Protein AF-A0A7J9Y7Z9-F1 (afdb_monomer_lite)

Sequence (134 aa):
MKSSNMVLGGLAAGAARGQTAASPYGAPQQGYGQPGYPPAAPPRVSGAMTVDDVVVRTIGLLALTTATAAVAWLMLPAEAVGVAFFGSMIAGLVLVLAISFMRITNPFVIGAYAVVQGVFLGIGSKFFEALFPG

Radius of gyration: 27.23 Å; chains: 1; bounding box: 63×28×71 Å

Structure (mmCIF, N/CA/C/O backbone):
data_AF-A0A7J9Y7Z9-F1
#
_entry.id   AF-A0A7J9Y7Z9-F1
#
loop_
_atom_site.group_PDB
_atom_site.id
_atom_site.type_symbol
_atom_site.label_atom_id
_atom_site.label_alt_id
_atom_site.label_comp_id
_atom_site.label_asym_id
_atom_site.label_entity_id
_atom_site.label_seq_id
_atom_site.pdbx_PDB_ins_code
_atom_site.Cartn_x
_atom_site.Cartn_y
_atom_site.Cartn_z
_atom_site.occupancy
_atom_site.B_iso_or_equiv
_atom_site.auth_seq_id
_atom_site.auth_comp_id
_atom_site.auth_asym_id
_atom_site.auth_atom_id
_atom_site.pdbx_PDB_model_num
AT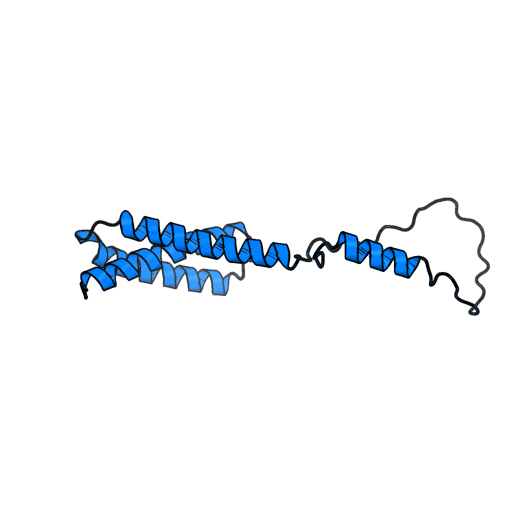OM 1 N N . MET A 1 1 ? -5.046 4.172 -35.569 1.00 45.72 1 MET A N 1
ATOM 2 C CA . MET A 1 1 ? -4.489 3.593 -34.327 1.00 45.72 1 MET A CA 1
ATOM 3 C C . MET A 1 1 ? -2.972 3.632 -34.450 1.00 45.72 1 MET A C 1
ATOM 5 O O . MET A 1 1 ? -2.436 2.979 -35.335 1.00 45.72 1 MET A O 1
ATOM 9 N N . LYS A 1 2 ? -2.288 4.492 -33.682 1.00 49.28 2 LYS A N 1
ATOM 10 C CA . LYS A 1 2 ? -0.816 4.528 -33.646 1.00 49.28 2 LYS A CA 1
ATOM 11 C C . LYS A 1 2 ? -0.361 3.328 -32.825 1.00 49.28 2 LYS A C 1
ATOM 13 O O . LYS A 1 2 ? -0.786 3.192 -31.687 1.00 49.28 2 LYS A O 1
ATOM 18 N N . SER A 1 3 ? 0.429 2.441 -33.417 1.00 60.81 3 SER A N 1
ATOM 19 C CA . SER A 1 3 ? 0.903 1.261 -32.702 1.00 60.81 3 SER A CA 1
ATOM 20 C C . SER A 1 3 ? 2.116 1.637 -31.847 1.00 60.81 3 SER A C 1
ATOM 22 O O . SER A 1 3 ? 3.110 2.121 -32.396 1.00 60.81 3 SER A O 1
ATOM 24 N N . SER A 1 4 ? 2.080 1.338 -30.550 1.00 63.72 4 SER A N 1
ATOM 25 C CA . SER A 1 4 ? 3.227 1.423 -29.628 1.00 63.72 4 SER A CA 1
ATOM 26 C C . SER A 1 4 ? 4.154 0.202 -29.735 1.00 63.72 4 SER A C 1
ATOM 28 O O . SER A 1 4 ? 4.898 -0.138 -28.815 1.00 63.72 4 SER A O 1
ATOM 30 N N . ASN A 1 5 ? 4.082 -0.496 -30.866 1.00 54.69 5 ASN A N 1
ATOM 31 C CA . ASN A 1 5 ? 4.772 -1.745 -31.094 1.00 54.69 5 ASN A CA 1
ATOM 32 C C . ASN A 1 5 ? 6.200 -1.463 -31.582 1.00 54.69 5 ASN A C 1
ATOM 34 O O . ASN A 1 5 ? 6.389 -0.881 -32.656 1.00 54.69 5 ASN A O 1
ATOM 38 N N . MET A 1 6 ? 7.214 -1.925 -30.839 1.00 61.31 6 MET A N 1
ATOM 39 C CA . MET A 1 6 ? 8.622 -1.863 -31.270 1.00 61.31 6 MET A CA 1
ATOM 40 C C . MET A 1 6 ? 8.837 -2.516 -32.643 1.00 61.31 6 MET A C 1
ATOM 42 O O . MET A 1 6 ? 9.782 -2.161 -33.337 1.00 61.31 6 MET A O 1
ATOM 46 N N . VAL A 1 7 ? 7.948 -3.416 -33.073 1.00 51.28 7 VAL A N 1
ATOM 47 C CA . VAL A 1 7 ? 7.970 -4.043 -34.402 1.00 51.28 7 VAL A CA 1
ATOM 48 C C . VAL A 1 7 ? 7.612 -3.062 -35.517 1.00 51.28 7 VAL A C 1
ATOM 50 O O . VAL A 1 7 ? 8.256 -3.090 -36.554 1.00 51.28 7 VAL A O 1
ATOM 53 N N . LEU A 1 8 ? 6.666 -2.142 -35.324 1.00 59.84 8 LEU A N 1
ATOM 54 C CA . LEU A 1 8 ? 6.355 -1.128 -36.342 1.00 59.84 8 LEU A CA 1
ATOM 55 C C . LEU A 1 8 ? 7.405 -0.012 -36.367 1.00 59.84 8 LEU A C 1
ATOM 57 O O . LEU A 1 8 ? 7.712 0.511 -37.434 1.00 59.84 8 LEU A O 1
ATOM 61 N N . GLY A 1 9 ? 8.050 0.256 -35.229 1.00 56.47 9 GLY A N 1
ATOM 62 C CA . GLY A 1 9 ? 9.277 1.053 -35.182 1.00 56.47 9 GLY A CA 1
ATOM 63 C C . GLY A 1 9 ? 10.460 0.356 -35.862 1.00 56.47 9 GLY A C 1
ATOM 64 O O . GLY A 1 9 ? 11.207 0.995 -36.590 1.00 56.47 9 GLY A O 1
ATOM 65 N N . GLY A 1 10 ? 10.600 -0.960 -35.690 1.00 60.16 10 GLY A N 1
ATOM 66 C CA . GLY A 1 10 ? 11.642 -1.781 -36.310 1.00 60.16 10 GLY A CA 1
ATOM 67 C C . GLY A 1 10 ? 11.437 -2.007 -37.809 1.00 60.16 10 GLY A C 1
ATOM 68 O O . GLY A 1 10 ? 12.410 -2.055 -38.552 1.00 60.16 10 GLY A O 1
ATOM 69 N N . LEU A 1 11 ? 10.189 -2.080 -38.272 1.00 59.28 11 LEU A N 1
ATOM 70 C CA . LEU A 1 11 ? 9.812 -2.160 -39.686 1.00 59.28 11 LEU A CA 1
ATOM 71 C C . LEU A 1 11 ? 9.894 -0.793 -40.371 1.00 59.28 11 LEU A C 1
ATOM 73 O O . LEU A 1 11 ? 10.316 -0.735 -41.517 1.00 59.28 11 LEU A O 1
ATOM 77 N N . ALA A 1 12 ? 9.578 0.308 -39.684 1.00 56.44 12 ALA A N 1
ATOM 78 C CA . ALA A 1 12 ? 9.855 1.658 -40.179 1.00 56.44 12 ALA A CA 1
ATOM 79 C C . ALA A 1 12 ? 11.367 1.955 -40.198 1.00 56.44 12 ALA A C 1
ATOM 81 O O . ALA A 1 12 ? 11.870 2.522 -41.164 1.00 56.44 12 ALA A O 1
ATOM 82 N N . ALA A 1 13 ? 12.118 1.502 -39.187 1.00 56.91 13 ALA A N 1
ATOM 83 C CA . ALA A 1 13 ? 13.579 1.563 -39.166 1.00 56.91 13 ALA A CA 1
ATOM 84 C C . ALA A 1 13 ? 14.213 0.640 -40.221 1.00 56.91 13 ALA A C 1
ATOM 86 O O . ALA A 1 13 ? 15.239 0.988 -40.793 1.00 56.91 13 ALA A O 1
ATOM 87 N N . GLY A 1 14 ? 13.600 -0.510 -40.516 1.00 52.66 14 GLY A N 1
ATOM 88 C CA . GLY A 1 14 ? 13.993 -1.430 -41.586 1.00 52.66 14 GLY A CA 1
ATOM 89 C C . GLY A 1 14 ? 13.643 -0.914 -42.984 1.00 52.66 14 GLY A C 1
ATOM 90 O O . GLY A 1 14 ? 14.452 -1.046 -43.895 1.00 52.66 14 GLY A O 1
ATOM 91 N N . ALA A 1 15 ? 12.498 -0.246 -43.142 1.00 54.09 15 ALA A N 1
ATOM 92 C CA . ALA A 1 15 ? 12.109 0.445 -44.369 1.00 54.09 15 ALA A CA 1
ATOM 93 C C . ALA A 1 15 ? 12.991 1.681 -44.630 1.00 54.09 15 ALA A C 1
ATOM 95 O O . ALA A 1 15 ? 13.376 1.916 -45.772 1.00 54.09 15 ALA A O 1
ATOM 96 N N . ALA A 1 16 ? 13.417 2.402 -43.584 1.00 47.22 16 ALA A N 1
ATOM 97 C CA . ALA A 1 16 ? 14.430 3.459 -43.682 1.00 47.22 16 ALA A CA 1
ATOM 98 C C . ALA A 1 16 ? 15.838 2.908 -43.995 1.00 47.22 16 ALA A C 1
ATOM 100 O O . ALA A 1 16 ? 16.603 3.541 -44.718 1.00 47.22 16 ALA A O 1
ATOM 101 N N . ARG A 1 17 ? 16.175 1.697 -43.522 1.00 51.44 17 ARG A N 1
ATOM 102 C CA . ARG A 1 17 ? 17.424 0.984 -43.867 1.00 51.44 17 ARG A CA 1
ATOM 103 C C . ARG A 1 17 ? 17.428 0.407 -45.288 1.00 51.44 17 ARG A C 1
ATOM 105 O O . ARG A 1 17 ? 18.488 0.032 -45.776 1.00 51.44 17 ARG A O 1
ATOM 112 N N . GLY A 1 18 ? 16.265 0.345 -45.941 1.00 47.22 18 GLY A N 1
ATOM 113 C CA . GLY A 1 18 ? 16.106 -0.072 -47.335 1.00 47.22 18 GLY A CA 1
ATOM 114 C C . GLY A 1 18 ? 16.383 1.027 -48.367 1.00 47.22 18 GLY A C 1
ATOM 115 O O . GLY A 1 18 ? 16.394 0.727 -49.555 1.00 47.22 18 GLY A O 1
ATOM 116 N N . GLN A 1 19 ? 16.611 2.281 -47.949 1.00 44.06 19 GLN A N 1
ATOM 117 C CA . GLN A 1 19 ? 16.792 3.415 -48.874 1.00 44.06 19 GLN 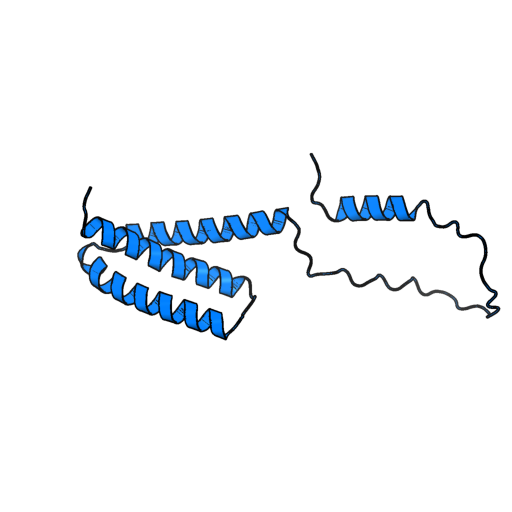A CA 1
ATOM 118 C C . GLN A 1 19 ? 18.096 4.212 -48.701 1.00 44.06 19 GLN A C 1
ATOM 120 O O . GLN A 1 19 ? 18.371 5.084 -49.518 1.00 44.06 19 GLN A O 1
ATOM 125 N N . THR A 1 20 ? 18.954 3.894 -47.728 1.00 40.88 20 THR A N 1
ATOM 126 C CA . THR A 1 20 ? 20.277 4.541 -47.565 1.00 40.88 20 THR A CA 1
ATOM 127 C C . THR A 1 20 ? 21.436 3.542 -47.487 1.00 40.88 20 THR A C 1
ATOM 129 O O . THR A 1 20 ? 22.405 3.737 -46.762 1.00 40.88 20 THR A O 1
ATOM 132 N N . ALA A 1 21 ? 21.381 2.490 -48.309 1.00 43.84 21 ALA A N 1
ATOM 133 C CA . ALA A 1 21 ? 22.573 1.790 -48.793 1.00 43.84 21 ALA A CA 1
ATOM 134 C C . ALA A 1 21 ? 22.952 2.327 -50.187 1.00 43.84 21 ALA A C 1
ATOM 136 O O . ALA A 1 21 ? 22.989 1.600 -51.173 1.00 43.84 21 ALA A O 1
ATOM 137 N N . ALA A 1 22 ? 23.185 3.636 -50.262 1.00 47.22 22 ALA A N 1
ATOM 138 C CA . ALA A 1 22 ? 23.812 4.298 -51.397 1.00 47.22 22 ALA A CA 1
ATOM 139 C C . ALA A 1 22 ? 24.742 5.382 -50.837 1.00 47.22 22 ALA A C 1
ATOM 141 O O . ALA A 1 22 ? 24.332 6.523 -50.653 1.00 47.22 22 ALA A O 1
ATOM 142 N N . SER A 1 23 ? 25.983 5.008 -50.512 1.00 37.41 23 SER A N 1
ATOM 143 C CA . SER A 1 23 ? 27.049 5.972 -50.211 1.00 37.41 23 SER A CA 1
ATOM 144 C C . SER A 1 23 ? 28.038 6.013 -51.379 1.00 37.41 23 SER A C 1
ATOM 146 O O . SER A 1 23 ? 28.728 5.018 -51.611 1.00 37.41 23 SER A O 1
ATOM 148 N N . PRO A 1 24 ? 28.128 7.139 -52.113 1.00 42.03 24 PRO A N 1
ATOM 149 C CA . PRO A 1 24 ? 29.212 7.419 -53.038 1.00 42.03 24 PRO A CA 1
ATOM 150 C C . PRO A 1 24 ? 30.397 8.041 -52.272 1.00 42.03 24 PRO A C 1
ATOM 152 O O . PRO A 1 24 ? 30.219 8.982 -51.508 1.00 42.03 24 PRO A O 1
ATOM 155 N N . TYR A 1 25 ? 31.608 7.545 -52.549 1.00 31.50 25 TYR A N 1
ATOM 156 C CA . TYR A 1 25 ? 32.922 8.116 -52.191 1.00 31.50 25 TYR A CA 1
ATOM 157 C C . TYR A 1 25 ? 33.451 7.955 -50.741 1.00 31.50 25 TYR A C 1
ATOM 159 O O . TYR A 1 25 ? 32.968 8.595 -49.813 1.00 31.50 25 TYR A O 1
ATOM 167 N N . GLY A 1 26 ? 34.552 7.190 -50.576 1.00 32.69 26 GLY A N 1
ATOM 168 C CA . GLY A 1 26 ? 35.459 7.303 -49.414 1.00 32.69 26 GLY A CA 1
ATOM 169 C C . GLY A 1 26 ? 36.322 6.079 -49.027 1.00 32.69 26 GLY A C 1
ATOM 170 O O . GLY A 1 26 ? 35.933 5.337 -48.138 1.00 32.69 26 GLY A O 1
ATOM 171 N N . ALA A 1 27 ? 37.536 5.994 -49.598 1.00 35.06 27 ALA A N 1
ATOM 172 C CA . ALA A 1 27 ? 38.757 5.260 -49.173 1.00 35.06 27 ALA A CA 1
ATOM 173 C C . ALA A 1 27 ? 38.927 3.736 -49.474 1.00 35.06 27 ALA A C 1
ATOM 175 O O . ALA A 1 27 ? 38.023 2.944 -49.218 1.00 35.06 27 ALA A O 1
ATOM 176 N N . PRO A 1 28 ? 40.107 3.299 -49.990 1.00 43.19 28 PRO A N 1
ATOM 177 C CA . PRO A 1 28 ? 40.350 1.920 -50.412 1.00 43.19 28 PRO A CA 1
ATOM 178 C C . PRO A 1 28 ? 40.917 1.069 -49.265 1.00 43.19 28 PRO A C 1
ATOM 180 O O . PRO A 1 28 ? 41.932 1.417 -48.667 1.00 43.19 28 PRO A O 1
ATOM 183 N N . GLN A 1 29 ? 40.330 -0.100 -49.012 1.00 40.56 29 GLN A N 1
ATOM 184 C CA . GLN A 1 29 ? 41.037 -1.189 -48.336 1.00 40.56 29 GLN A CA 1
ATOM 185 C C . GLN A 1 29 ? 40.987 -2.450 -49.196 1.00 40.56 29 GLN A C 1
ATOM 187 O O . GLN A 1 29 ? 39.970 -3.128 -49.308 1.00 40.56 29 GLN A O 1
ATOM 192 N N . GLN A 1 30 ? 42.127 -2.729 -49.828 1.00 42.34 30 GLN A N 1
ATOM 193 C CA . GLN A 1 30 ? 42.473 -4.031 -50.385 1.00 42.34 30 GLN A CA 1
ATOM 194 C C . GLN A 1 30 ? 42.749 -4.998 -49.224 1.00 42.34 30 GLN A C 1
ATOM 196 O O . GLN A 1 30 ? 43.575 -4.700 -48.364 1.00 42.34 30 GLN A O 1
ATOM 201 N N . GLY A 1 31 ? 42.090 -6.158 -49.204 1.00 36.00 31 GLY A N 1
ATOM 202 C CA . GLY A 1 31 ? 42.328 -7.182 -48.185 1.00 36.00 31 GLY A CA 1
ATOM 203 C C . GLY A 1 31 ? 41.462 -8.427 -48.373 1.00 36.00 31 GLY A C 1
ATOM 204 O O . GLY A 1 31 ? 40.346 -8.493 -47.882 1.00 36.00 31 GLY A O 1
ATOM 205 N N . TYR A 1 32 ? 42.004 -9.375 -49.134 1.00 34.00 32 TYR A N 1
ATOM 206 C CA . TYR A 1 32 ? 41.558 -10.731 -49.470 1.00 34.00 32 TYR A CA 1
ATOM 207 C C . TYR A 1 32 ? 40.569 -11.458 -48.522 1.00 34.00 32 TYR A C 1
ATOM 209 O O . TYR A 1 32 ? 40.816 -11.617 -47.333 1.00 34.00 32 TYR A O 1
ATOM 217 N N . GLY A 1 33 ? 39.502 -11.984 -49.147 1.00 47.97 33 GLY A N 1
ATOM 218 C CA . GLY A 1 33 ? 38.647 -13.135 -48.802 1.00 47.97 33 GLY A CA 1
ATOM 219 C C . GLY A 1 33 ? 38.610 -13.679 -47.368 1.00 47.97 33 GLY A C 1
ATOM 220 O O . GLY A 1 33 ? 39.500 -14.412 -46.952 1.00 47.97 33 GLY A O 1
ATOM 221 N N . GLN A 1 34 ? 37.476 -13.483 -46.691 1.00 45.19 34 GLN A N 1
ATOM 222 C CA . GLN A 1 34 ? 37.046 -14.294 -45.545 1.00 45.19 34 GLN A CA 1
ATOM 223 C C . GLN A 1 34 ? 35.612 -14.803 -45.798 1.00 45.19 34 GLN A C 1
ATOM 225 O O . GLN A 1 34 ? 34.704 -13.981 -45.956 1.00 45.19 34 GLN A O 1
ATOM 230 N N . PRO A 1 35 ? 35.377 -16.128 -45.891 1.00 46.56 35 PRO A N 1
ATOM 231 C CA . PRO A 1 35 ? 34.043 -16.689 -46.066 1.00 46.56 35 PRO A CA 1
ATOM 232 C C . PRO A 1 35 ? 33.266 -16.693 -44.742 1.00 46.56 35 PRO A C 1
ATOM 234 O O . PRO A 1 35 ? 33.682 -17.315 -43.772 1.00 46.56 35 PRO A O 1
ATOM 237 N N . GLY A 1 36 ? 32.086 -16.071 -44.749 1.00 53.72 36 GLY A N 1
ATOM 238 C CA . GLY A 1 36 ? 30.946 -16.485 -43.928 1.00 53.72 36 GLY A CA 1
ATOM 239 C C . GLY A 1 36 ? 31.042 -16.249 -42.419 1.00 53.72 36 GLY A C 1
ATOM 240 O O . GLY A 1 36 ? 31.169 -17.194 -41.649 1.00 53.72 36 GLY A O 1
ATOM 241 N N . TYR A 1 37 ? 30.786 -15.017 -41.978 1.00 48.56 37 TYR A N 1
ATOM 242 C CA . TYR A 1 37 ? 30.115 -14.814 -40.692 1.00 48.56 37 TYR A CA 1
ATOM 243 C C . TYR A 1 37 ? 29.002 -13.776 -40.877 1.00 48.56 37 TYR A C 1
ATOM 245 O O . TYR A 1 37 ? 29.292 -12.661 -41.321 1.00 48.56 37 TYR A O 1
ATOM 253 N N . PRO A 1 38 ? 27.722 -14.107 -40.615 1.00 57.97 38 PRO A N 1
ATOM 254 C CA . PRO A 1 38 ? 26.674 -13.098 -40.628 1.00 57.97 38 PRO A CA 1
ATOM 255 C C . PRO A 1 38 ? 26.999 -12.023 -39.576 1.00 57.97 38 PRO A C 1
ATOM 257 O O . PRO A 1 38 ? 27.533 -12.359 -38.515 1.00 57.97 38 PRO A O 1
ATOM 260 N N . PRO A 1 39 ? 26.694 -10.737 -39.834 1.00 61.34 39 PRO A N 1
ATOM 261 C CA . PRO A 1 39 ? 26.920 -9.673 -38.864 1.00 61.34 39 PRO A CA 1
ATOM 262 C C . PRO A 1 39 ? 26.275 -10.051 -37.530 1.00 61.34 39 PRO A C 1
ATOM 264 O O . PRO A 1 39 ? 25.088 -10.383 -37.493 1.00 61.34 39 PRO A O 1
ATOM 267 N N . ALA A 1 40 ? 27.048 -10.028 -36.441 1.00 64.31 40 ALA A N 1
ATOM 268 C CA . ALA A 1 40 ? 26.508 -10.249 -35.107 1.0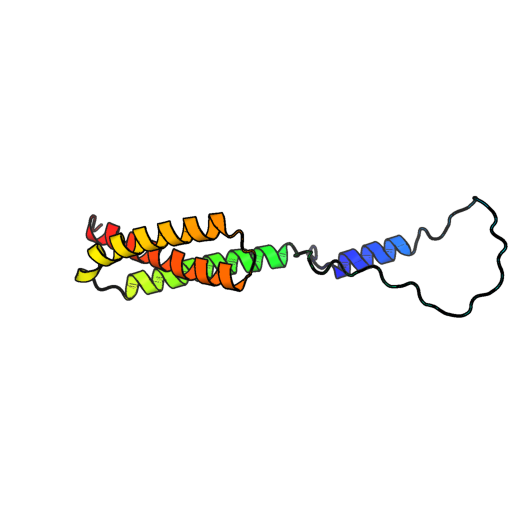0 64.31 40 ALA A CA 1
ATOM 269 C C . ALA A 1 40 ? 25.369 -9.244 -34.877 1.00 64.31 40 ALA A C 1
ATOM 271 O O . ALA A 1 40 ? 25.577 -8.031 -34.960 1.00 64.31 40 ALA A O 1
ATOM 272 N N . ALA A 1 41 ? 24.151 -9.749 -34.659 1.00 62.31 41 ALA A N 1
ATOM 273 C CA . ALA A 1 41 ? 22.993 -8.902 -34.418 1.00 62.31 41 ALA A CA 1
ATOM 274 C C . ALA A 1 41 ? 23.294 -7.979 -33.224 1.00 62.31 41 ALA A C 1
ATOM 276 O O . ALA A 1 41 ? 23.774 -8.473 -32.197 1.00 62.31 41 ALA A O 1
ATOM 277 N N . PRO A 1 42 ? 23.038 -6.661 -33.329 1.00 58.91 42 PRO A N 1
ATOM 278 C CA . PRO A 1 42 ? 23.252 -5.758 -32.210 1.00 58.91 42 PRO A CA 1
ATOM 279 C C . PRO A 1 42 ? 22.447 -6.261 -31.004 1.00 58.91 42 PRO A C 1
ATOM 281 O O . PRO A 1 42 ? 21.339 -6.780 -31.200 1.00 58.91 42 PRO A O 1
ATOM 284 N N . PRO A 1 43 ? 22.976 -6.136 -29.773 1.00 59.59 43 PRO A N 1
ATOM 285 C CA . PRO A 1 43 ? 22.276 -6.575 -28.577 1.00 59.59 43 PRO A CA 1
ATOM 286 C C . PRO A 1 43 ? 20.859 -6.011 -28.594 1.00 59.59 43 PRO A C 1
ATOM 288 O O . PRO A 1 43 ? 20.665 -4.794 -28.652 1.00 59.59 43 PRO A O 1
ATOM 291 N N . ARG A 1 44 ? 19.853 -6.894 -28.589 1.00 58.88 44 ARG A N 1
ATOM 292 C CA . ARG A 1 44 ? 18.474 -6.473 -28.344 1.00 58.88 44 ARG A CA 1
ATOM 293 C C . ARG A 1 44 ? 18.505 -5.759 -27.002 1.00 58.88 44 ARG A C 1
ATOM 295 O O . ARG A 1 44 ? 18.877 -6.377 -26.009 1.00 58.88 44 ARG A O 1
ATOM 302 N N . VAL A 1 45 ? 18.178 -4.468 -26.989 1.00 56.81 45 VAL A N 1
ATOM 303 C CA . VAL A 1 45 ? 18.068 -3.677 -25.762 1.00 56.81 45 VAL A CA 1
ATOM 304 C C . VAL A 1 45 ? 16.924 -4.291 -24.952 1.00 56.81 45 VAL A C 1
ATOM 306 O O . VAL A 1 45 ? 15.770 -3.911 -25.107 1.00 56.81 45 VAL A O 1
ATOM 309 N N . SER A 1 46 ? 17.222 -5.305 -24.137 1.00 59.00 46 SER A N 1
ATOM 310 C CA . SER A 1 46 ? 16.240 -6.106 -23.394 1.00 59.00 46 SER A CA 1
ATOM 311 C C . SER A 1 46 ? 15.659 -5.377 -22.178 1.00 59.00 46 SER A C 1
ATOM 313 O O . SER A 1 46 ? 15.020 -5.998 -21.336 1.00 59.00 46 SER A O 1
ATOM 315 N N . GLY A 1 47 ? 15.873 -4.062 -22.079 1.00 62.09 47 GLY A N 1
ATOM 316 C CA . GLY A 1 47 ? 15.448 -3.236 -20.950 1.00 62.09 47 GLY A CA 1
ATOM 317 C C . GLY A 1 47 ? 14.513 -2.081 -21.308 1.00 62.09 47 GLY A C 1
ATOM 318 O O . GLY A 1 47 ? 14.138 -1.329 -20.414 1.00 62.09 47 GLY A O 1
ATOM 319 N N . ALA A 1 48 ? 14.143 -1.900 -22.579 1.00 67.31 48 ALA A N 1
ATOM 320 C CA . ALA A 1 48 ? 13.244 -0.815 -22.967 1.00 67.31 48 ALA A CA 1
ATOM 321 C C . ALA A 1 48 ? 11.780 -1.240 -22.786 1.00 67.31 48 ALA A C 1
ATOM 323 O O . ALA A 1 48 ? 11.269 -2.084 -23.520 1.00 67.31 48 ALA A O 1
ATOM 324 N N . MET A 1 49 ? 11.113 -0.644 -21.801 1.00 78.69 49 MET A N 1
ATOM 325 C CA . MET A 1 49 ? 9.687 -0.835 -21.549 1.00 78.69 49 MET A CA 1
ATOM 326 C C . MET A 1 49 ? 8.873 0.016 -22.533 1.00 78.69 49 MET A C 1
ATOM 328 O O . MET A 1 49 ? 9.166 1.200 -22.712 1.00 78.69 49 MET A O 1
ATOM 332 N N . THR A 1 50 ? 7.869 -0.566 -23.193 1.00 88.19 50 THR A N 1
ATOM 333 C CA . THR A 1 50 ? 6.977 0.205 -24.074 1.00 88.19 50 THR A CA 1
ATOM 334 C C . THR A 1 50 ? 6.006 1.047 -23.245 1.00 88.19 50 THR A C 1
ATOM 336 O O . THR A 1 50 ? 5.725 0.731 -22.092 1.00 88.19 50 THR A O 1
ATOM 339 N N . VAL A 1 51 ? 5.463 2.119 -23.833 1.00 89.31 51 VAL A N 1
ATOM 340 C CA . VAL A 1 51 ? 4.467 2.981 -23.166 1.00 89.31 51 VAL A CA 1
ATOM 341 C C . VAL A 1 51 ? 3.255 2.168 -22.711 1.00 89.31 51 VAL A C 1
ATOM 343 O O . VAL A 1 51 ? 2.793 2.335 -21.586 1.00 89.31 51 VAL A O 1
ATOM 346 N N . ASP A 1 52 ? 2.793 1.244 -23.553 1.00 89.25 52 ASP A N 1
ATOM 347 C CA . ASP A 1 52 ? 1.668 0.368 -23.229 1.00 89.25 52 ASP A CA 1
ATOM 348 C C . ASP A 1 52 ? 1.985 -0.521 -22.013 1.00 89.25 52 ASP A C 1
ATOM 350 O O . ASP A 1 52 ? 1.150 -0.659 -21.122 1.00 89.25 52 ASP A O 1
ATOM 354 N N . ASP A 1 53 ? 3.206 -1.061 -21.917 1.00 87.44 53 ASP A N 1
ATOM 355 C CA . ASP A 1 53 ? 3.628 -1.856 -20.756 1.00 87.44 53 ASP A CA 1
ATOM 356 C C . ASP A 1 53 ? 3.686 -0.982 -19.489 1.00 87.44 53 ASP A C 1
ATOM 358 O O . ASP A 1 53 ? 3.240 -1.389 -18.414 1.00 87.44 53 ASP A O 1
ATOM 362 N N . VAL A 1 54 ? 4.194 0.254 -19.589 1.00 89.44 54 VAL A N 1
ATOM 363 C CA . VAL A 1 54 ? 4.278 1.172 -18.436 1.00 89.44 54 VAL A CA 1
ATOM 364 C C . VAL A 1 54 ? 2.886 1.489 -17.891 1.00 89.44 54 VAL A C 1
ATOM 366 O O . VAL A 1 54 ? 2.678 1.480 -16.673 1.00 89.44 54 VAL A O 1
ATOM 369 N N . VAL A 1 55 ? 1.924 1.729 -18.783 1.00 93.44 55 VAL A N 1
ATOM 370 C CA . VAL A 1 55 ? 0.525 1.977 -18.419 1.00 93.44 55 VAL A CA 1
ATOM 371 C C . VAL A 1 55 ? -0.063 0.761 -17.709 1.00 93.44 55 VAL A C 1
ATOM 373 O O . VAL A 1 55 ? -0.598 0.905 -16.609 1.00 93.44 55 VAL A O 1
ATOM 376 N N . VAL A 1 56 ? 0.093 -0.438 -18.277 1.00 93.62 56 VAL A N 1
ATOM 377 C CA . VAL A 1 56 ? -0.424 -1.679 -17.676 1.00 93.62 56 VAL A CA 1
ATOM 378 C C . VAL A 1 56 ? 0.180 -1.917 -16.295 1.00 93.62 56 VAL A C 1
ATOM 380 O O . VAL A 1 56 ? -0.551 -2.216 -15.350 1.00 93.62 56 VAL A O 1
ATOM 383 N N . ARG A 1 57 ? 1.495 -1.736 -16.136 1.00 90.50 57 ARG A N 1
ATOM 384 C CA . ARG A 1 57 ? 2.166 -1.943 -14.846 1.00 90.50 57 ARG A CA 1
ATOM 385 C C . ARG A 1 57 ? 1.728 -0.923 -13.797 1.00 90.50 57 ARG A C 1
ATOM 387 O O . ARG A 1 57 ? 1.515 -1.293 -12.646 1.00 90.50 57 ARG A O 1
ATOM 394 N N . THR A 1 58 ? 1.556 0.337 -14.187 1.00 92.94 58 THR A N 1
ATOM 395 C CA . THR A 1 58 ? 1.121 1.400 -13.269 1.00 92.94 58 THR A CA 1
ATOM 396 C C . THR A 1 58 ? -0.326 1.185 -12.826 1.00 92.94 58 THR A C 1
ATOM 398 O O . THR A 1 58 ? -0.607 1.206 -11.628 1.00 92.94 58 THR A O 1
ATOM 401 N N . ILE A 1 59 ? -1.234 0.904 -13.768 1.00 96.25 59 ILE A N 1
ATOM 402 C CA . ILE A 1 59 ? -2.638 0.590 -13.463 1.00 96.25 59 ILE A CA 1
ATOM 403 C C . ILE A 1 59 ? -2.722 -0.676 -12.609 1.00 96.25 59 ILE A C 1
ATOM 405 O O . ILE A 1 59 ? -3.461 -0.694 -11.632 1.00 96.25 59 ILE A O 1
ATOM 409 N N . GLY A 1 60 ? -1.941 -1.710 -12.928 1.00 95.88 60 GLY A N 1
ATOM 410 C CA . GLY A 1 60 ? -1.912 -2.957 -12.166 1.00 95.88 60 GLY A CA 1
ATOM 411 C C . GLY A 1 60 ? -1.476 -2.757 -10.714 1.00 95.88 60 GLY A C 1
ATOM 412 O O . GLY A 1 60 ? -2.114 -3.287 -9.808 1.00 95.88 60 GLY A O 1
ATOM 413 N N . LEU A 1 61 ? -0.439 -1.950 -10.470 1.00 94.69 61 LEU A N 1
ATOM 414 C CA . LEU A 1 61 ? 0.013 -1.628 -9.111 1.00 94.69 61 LEU A CA 1
ATOM 415 C C . LEU A 1 61 ? -1.006 -0.785 -8.338 1.00 94.69 61 LEU A C 1
ATOM 417 O O . LEU A 1 61 ? -1.238 -1.044 -7.155 1.00 94.69 61 LEU A O 1
ATOM 421 N N . LEU A 1 62 ? -1.640 0.191 -8.991 1.00 94.56 62 LEU A N 1
ATOM 422 C CA . LEU A 1 62 ? -2.708 0.980 -8.375 1.00 94.56 62 LEU A CA 1
ATOM 423 C C . LEU A 1 62 ? -3.915 0.105 -8.032 1.00 94.56 62 LEU A C 1
ATOM 425 O O . LEU A 1 62 ? -4.368 0.121 -6.893 1.00 94.56 62 LEU A O 1
ATOM 429 N N . ALA A 1 63 ? -4.378 -0.714 -8.977 1.00 96.31 63 ALA A N 1
ATOM 430 C CA . ALA A 1 63 ? -5.484 -1.640 -8.770 1.00 96.31 63 ALA A CA 1
ATOM 431 C C . ALA A 1 63 ? 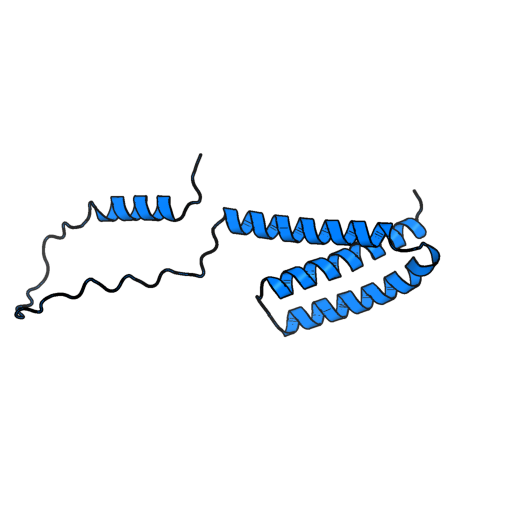-5.188 -2.625 -7.633 1.00 96.31 63 ALA A C 1
ATOM 433 O O . ALA A 1 63 ? -6.050 -2.854 -6.790 1.00 96.31 63 ALA A O 1
ATOM 434 N N . LEU A 1 64 ? -3.962 -3.156 -7.567 1.00 96.38 64 LEU A N 1
ATOM 435 C CA . LEU A 1 64 ? -3.529 -4.031 -6.480 1.00 96.38 64 LEU A CA 1
ATOM 436 C C . LEU A 1 64 ? -3.579 -3.313 -5.127 1.00 96.38 64 LEU A C 1
ATOM 438 O O . LEU A 1 64 ? -4.139 -3.851 -4.178 1.00 96.38 64 LEU A O 1
ATOM 442 N N . THR A 1 65 ? -3.053 -2.089 -5.056 1.00 94.94 65 THR A N 1
ATOM 443 C CA . THR A 1 65 ? -3.064 -1.271 -3.832 1.00 94.94 65 THR A CA 1
ATOM 444 C C . THR A 1 65 ? -4.495 -0.974 -3.377 1.00 94.94 65 THR A C 1
ATOM 446 O O . THR A 1 65 ? -4.826 -1.118 -2.202 1.00 94.94 65 THR A O 1
ATOM 449 N N . THR A 1 66 ? -5.376 -0.581 -4.300 1.00 94.12 66 THR A N 1
ATOM 450 C CA . THR A 1 66 ? -6.783 -0.299 -3.989 1.00 94.12 66 THR A CA 1
ATOM 451 C C . THR A 1 66 ? -7.533 -1.564 -3.574 1.00 94.12 66 THR A C 1
ATOM 453 O O . THR A 1 66 ? -8.314 -1.524 -2.626 1.00 94.12 66 THR A O 1
ATOM 456 N N . ALA A 1 67 ? -7.282 -2.697 -4.234 1.00 96.81 67 ALA A N 1
ATOM 457 C CA . ALA A 1 67 ? -7.902 -3.969 -3.885 1.00 96.81 67 ALA A CA 1
ATOM 458 C C . ALA A 1 67 ? -7.500 -4.418 -2.475 1.00 96.81 67 ALA A C 1
ATOM 460 O O . ALA A 1 67 ? -8.364 -4.794 -1.683 1.00 96.81 67 ALA A O 1
ATOM 461 N N . THR A 1 68 ? -6.214 -4.334 -2.121 1.00 94.31 68 THR A N 1
ATOM 462 C CA . THR A 1 68 ? -5.770 -4.703 -0.770 1.00 94.31 68 THR A CA 1
ATOM 463 C C . THR A 1 68 ? -6.263 -3.721 0.289 1.00 94.31 68 THR A C 1
ATOM 465 O O . THR A 1 68 ? -6.613 -4.159 1.384 1.00 94.31 68 THR A O 1
ATOM 468 N N . ALA A 1 69 ? -6.394 -2.431 -0.037 1.00 92.56 69 ALA A N 1
ATOM 469 C CA . ALA A 1 69 ? -7.031 -1.446 0.839 1.00 92.56 69 ALA A CA 1
ATOM 470 C C . ALA A 1 69 ? -8.505 -1.770 1.110 1.00 92.56 69 ALA A C 1
ATOM 472 O O . ALA A 1 69 ? -8.933 -1.759 2.264 1.00 92.56 69 ALA A O 1
ATOM 473 N N . ALA A 1 70 ? -9.271 -2.122 0.074 1.00 93.25 70 ALA A N 1
ATOM 474 C CA . ALA A 1 70 ? -10.670 -2.519 0.223 1.00 93.25 70 ALA A CA 1
ATOM 475 C C . ALA A 1 70 ? -10.812 -3.790 1.078 1.00 93.25 70 ALA A C 1
ATOM 477 O O . ALA A 1 70 ? -11.651 -3.844 1.978 1.00 93.25 70 ALA A O 1
ATOM 478 N N . VAL A 1 71 ? -9.957 -4.794 0.852 1.00 93.81 71 VAL A N 1
ATOM 479 C CA . VAL A 1 71 ? -9.931 -6.017 1.671 1.00 93.81 71 VAL A CA 1
ATOM 480 C C . VAL A 1 71 ? -9.611 -5.691 3.129 1.00 93.81 71 VAL A C 1
ATOM 482 O O . VAL A 1 71 ? -10.316 -6.159 4.021 1.00 93.81 71 VAL A O 1
ATOM 485 N N . ALA A 1 72 ? -8.592 -4.865 3.379 1.00 89.06 72 ALA A N 1
ATOM 486 C CA . ALA A 1 72 ? -8.219 -4.458 4.729 1.00 89.06 72 ALA A CA 1
ATOM 487 C C . ALA A 1 72 ? -9.353 -3.696 5.429 1.00 89.06 72 ALA A C 1
ATOM 489 O O . ALA A 1 72 ? -9.652 -3.991 6.582 1.00 89.06 72 ALA A O 1
ATOM 490 N N . TRP A 1 73 ? -10.037 -2.785 4.730 1.00 87.94 73 TRP A N 1
ATOM 491 C CA . TRP A 1 73 ? -11.200 -2.077 5.270 1.00 87.94 73 TRP A CA 1
ATOM 492 C C . TRP A 1 73 ? -12.302 -3.050 5.705 1.00 87.94 73 TRP A C 1
ATOM 494 O O . TRP A 1 73 ? -12.843 -2.941 6.809 1.00 87.94 73 TRP A O 1
ATOM 504 N N . LEU A 1 74 ? -12.672 -3.996 4.840 1.00 89.94 74 LEU A N 1
ATOM 505 C CA . LEU A 1 74 ? -13.800 -4.896 5.089 1.00 89.94 74 LEU A CA 1
ATOM 506 C C . LEU A 1 74 ? -13.496 -5.926 6.182 1.00 89.94 74 LEU A C 1
ATOM 508 O O . LEU A 1 74 ? -14.367 -6.228 6.992 1.00 89.94 74 LEU A O 1
ATOM 512 N N . MET A 1 75 ? -12.267 -6.443 6.219 1.00 88.88 75 MET A N 1
ATOM 513 C CA . MET A 1 75 ? -11.868 -7.527 7.124 1.00 88.88 75 MET A CA 1
ATOM 514 C C . MET A 1 75 ? -11.580 -7.064 8.557 1.00 88.88 75 MET A C 1
ATOM 516 O O . MET A 1 75 ? -11.644 -7.877 9.475 1.00 88.88 75 MET A O 1
ATOM 520 N N . LEU A 1 76 ? -11.235 -5.790 8.775 1.00 86.06 76 LEU A N 1
ATOM 521 C CA . LEU A 1 76 ? -10.830 -5.329 10.105 1.00 86.06 76 LEU A CA 1
ATOM 522 C C . LEU A 1 76 ? -12.043 -5.107 11.024 1.00 86.06 76 LEU A C 1
ATOM 524 O O . LEU A 1 76 ? -12.894 -4.297 10.685 1.00 86.06 76 LEU A O 1
ATOM 528 N N . PRO A 1 77 ? -12.153 -5.732 12.199 1.00 81.81 77 PRO A N 1
ATOM 529 C CA . PRO A 1 77 ? -13.235 -5.433 13.140 1.00 81.81 77 PRO A CA 1
ATOM 530 C C . PRO A 1 77 ? -13.026 -4.064 13.814 1.00 81.81 77 PRO A C 1
ATOM 532 O O . PRO A 1 77 ? -11.883 -3.642 14.009 1.00 81.81 77 PRO A O 1
ATOM 535 N N . ALA A 1 78 ? -14.112 -3.350 14.140 1.00 77.50 78 ALA A N 1
ATOM 536 C CA . ALA A 1 78 ? -14.074 -1.957 14.613 1.00 77.50 78 ALA A CA 1
ATOM 537 C C . ALA A 1 78 ? -13.264 -1.787 15.911 1.00 77.50 78 ALA A C 1
ATOM 539 O O . ALA A 1 78 ? -12.555 -0.799 16.092 1.00 77.50 78 ALA A O 1
ATOM 540 N N . GLU A 1 79 ? -13.299 -2.796 16.774 1.00 82.25 79 GLU A N 1
ATOM 541 C CA . GLU A 1 79 ? -12.622 -2.838 18.068 1.00 82.25 79 GLU A CA 1
ATOM 542 C C . GLU A 1 79 ? -11.092 -2.871 17.916 1.00 82.25 79 GLU A C 1
ATOM 544 O O . GLU A 1 79 ? -10.362 -2.400 18.787 1.00 82.25 79 GLU A O 1
ATOM 549 N N . ALA A 1 80 ? -10.593 -3.401 16.794 1.00 82.38 80 ALA A N 1
ATOM 550 C CA . ALA A 1 80 ? -9.164 -3.527 16.517 1.00 82.38 80 ALA A CA 1
ATOM 551 C C . ALA A 1 80 ? -8.590 -2.350 15.711 1.00 82.38 80 ALA A C 1
ATOM 553 O O . ALA A 1 80 ? -7.368 -2.239 15.585 1.00 82.38 80 ALA A O 1
ATOM 554 N N . VAL A 1 81 ? -9.438 -1.464 15.174 1.00 83.69 81 VAL A N 1
ATOM 555 C CA . VAL A 1 81 ? -9.038 -0.400 14.235 1.00 83.69 81 VAL A CA 1
ATOM 556 C C . VAL A 1 81 ? -8.008 0.555 14.837 1.00 83.69 81 VAL A C 1
ATOM 558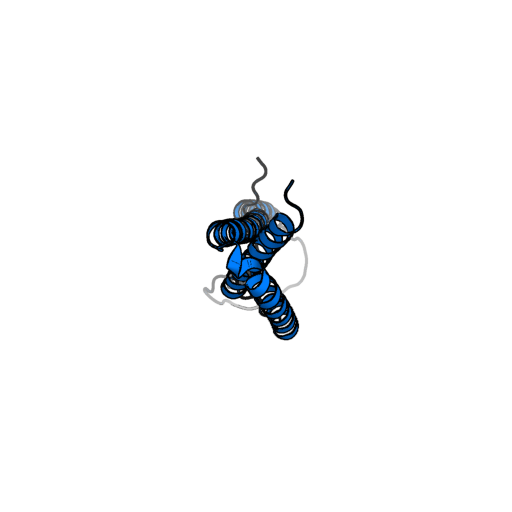 O O . VAL A 1 81 ? -7.037 0.892 14.166 1.00 83.69 81 VAL A O 1
ATOM 561 N N . GLY A 1 82 ? -8.152 0.935 16.110 1.00 81.06 82 GLY A N 1
ATOM 562 C CA . GLY A 1 82 ? -7.196 1.825 16.778 1.00 81.06 82 GLY A CA 1
ATOM 563 C C . GLY A 1 82 ? -5.788 1.228 16.881 1.00 81.06 82 GLY A C 1
ATOM 564 O O . GLY A 1 82 ? -4.814 1.850 16.461 1.00 81.06 82 GLY A O 1
ATOM 565 N N . VAL A 1 83 ? -5.669 -0.007 17.382 1.00 84.25 83 VAL A N 1
ATOM 566 C CA . VAL A 1 83 ? -4.371 -0.701 17.510 1.00 84.25 83 VAL A CA 1
ATOM 567 C C . VAL A 1 83 ? -3.771 -0.988 16.134 1.00 84.25 83 VAL A C 1
ATOM 569 O O . VAL A 1 83 ? -2.579 -0.766 15.910 1.00 84.25 83 VAL A O 1
ATOM 572 N N . ALA A 1 84 ? -4.600 -1.439 15.191 1.00 81.50 84 ALA A N 1
ATOM 573 C CA . ALA A 1 84 ? -4.174 -1.725 13.830 1.00 81.50 84 ALA A CA 1
ATOM 574 C C . ALA A 1 84 ? -3.704 -0.465 13.087 1.00 81.50 84 ALA A C 1
ATOM 576 O O . ALA A 1 84 ? -2.769 -0.549 12.290 1.00 81.50 84 ALA A O 1
ATOM 577 N N . PHE A 1 85 ? -4.286 0.706 13.358 1.00 84.19 85 PHE A N 1
ATOM 578 C CA . PHE A 1 85 ? -3.852 1.971 12.767 1.00 84.19 85 PHE A CA 1
ATOM 579 C C . PHE A 1 85 ? -2.429 2.340 13.193 1.00 84.19 85 PHE A C 1
ATOM 581 O O . PHE A 1 85 ? -1.560 2.513 12.341 1.00 84.19 85 PHE A O 1
ATOM 588 N N . PHE A 1 86 ? -2.142 2.370 14.497 1.00 84.50 86 PHE A N 1
ATOM 589 C CA . PHE A 1 86 ? -0.787 2.673 14.974 1.00 84.50 86 PHE A CA 1
ATOM 590 C C . PHE A 1 86 ? 0.233 1.611 14.544 1.00 84.50 86 PHE A C 1
ATOM 592 O O . PHE A 1 86 ? 1.342 1.954 14.130 1.00 84.50 86 PHE A O 1
ATOM 599 N N . GLY A 1 87 ? -0.150 0.329 14.576 1.00 83.50 87 GLY A N 1
ATOM 600 C CA . GLY A 1 87 ? 0.703 -0.764 14.103 1.00 83.50 87 GLY A CA 1
ATOM 601 C C . GLY A 1 87 ? 1.033 -0.646 12.613 1.00 83.50 87 GLY A C 1
ATOM 602 O O . GLY A 1 87 ? 2.196 -0.756 12.222 1.00 83.50 87 GLY A O 1
ATOM 603 N N . SER A 1 88 ? 0.031 -0.356 11.782 1.00 81.81 88 SER A N 1
ATOM 604 C CA . SER A 1 88 ? 0.219 -0.182 10.339 1.00 81.81 88 SER A CA 1
ATOM 605 C C . SER A 1 88 ? 0.963 1.112 9.992 1.00 81.81 88 SER A C 1
ATOM 607 O O . SER A 1 88 ? 1.751 1.104 9.049 1.00 81.81 88 SER A O 1
ATOM 609 N N . MET A 1 89 ? 0.816 2.185 10.777 1.00 83.81 89 MET A N 1
ATOM 610 C CA . MET A 1 89 ? 1.589 3.424 10.620 1.00 83.81 89 MET A CA 1
ATOM 611 C C . MET A 1 89 ? 3.085 3.189 10.827 1.00 83.81 89 MET A C 1
ATOM 613 O O . MET A 1 89 ? 3.899 3.600 9.999 1.00 83.81 89 MET A O 1
ATOM 617 N N . ILE A 1 90 ? 3.454 2.490 11.903 1.00 86.44 90 ILE A N 1
ATOM 618 C CA . ILE A 1 90 ? 4.853 2.146 12.179 1.00 86.44 90 ILE A CA 1
ATOM 619 C C . ILE A 1 90 ? 5.378 1.189 11.103 1.00 86.44 90 ILE A C 1
ATOM 621 O O . ILE A 1 90 ? 6.463 1.412 10.567 1.00 86.44 90 ILE A O 1
ATOM 625 N N . ALA A 1 91 ? 4.604 0.161 10.740 1.00 79.12 91 ALA A N 1
ATOM 626 C CA . ALA A 1 91 ? 4.991 -0.787 9.698 1.00 79.12 91 ALA A CA 1
ATOM 627 C C . ALA A 1 91 ? 5.203 -0.101 8.336 1.00 79.12 91 ALA A C 1
ATOM 629 O O . ALA A 1 91 ? 6.202 -0.364 7.667 1.00 79.12 91 ALA A O 1
ATOM 630 N N . GLY A 1 92 ? 4.310 0.816 7.952 1.00 76.75 92 GLY A N 1
ATOM 631 C CA . GLY A 1 92 ? 4.420 1.606 6.726 1.00 76.75 92 GLY A CA 1
ATOM 632 C C . GLY A 1 92 ? 5.645 2.520 6.732 1.00 76.75 92 GLY A C 1
ATOM 633 O O . GLY A 1 92 ? 6.387 2.559 5.750 1.00 76.75 92 GLY A O 1
ATOM 634 N N . LEU A 1 93 ? 5.917 3.190 7.856 1.00 83.38 93 LEU A N 1
ATOM 635 C CA . LEU A 1 93 ? 7.094 4.047 8.016 1.00 83.38 93 LEU A CA 1
ATOM 636 C C . LEU A 1 93 ? 8.399 3.249 7.898 1.00 83.38 93 LEU A C 1
ATOM 638 O O . LEU A 1 93 ? 9.293 3.634 7.145 1.00 83.38 93 LEU A O 1
ATOM 642 N N . VAL A 1 94 ? 8.497 2.109 8.584 1.00 83.12 94 VAL A N 1
ATOM 643 C CA . VAL A 1 94 ? 9.667 1.223 8.498 1.00 83.12 94 VAL A CA 1
ATOM 644 C C . VAL A 1 94 ? 9.852 0.697 7.074 1.00 83.12 94 VAL A C 1
ATOM 646 O O . VAL A 1 94 ? 10.975 0.687 6.569 1.00 83.12 94 VAL A O 1
ATOM 649 N N . LEU A 1 95 ? 8.768 0.304 6.401 1.00 77.44 95 LEU A N 1
ATOM 650 C CA . LEU A 1 95 ? 8.824 -0.217 5.037 1.00 77.44 95 LEU A CA 1
ATOM 651 C C . LEU A 1 95 ? 9.300 0.842 4.032 1.00 77.44 95 LEU A C 1
ATOM 653 O O . LEU A 1 95 ? 10.190 0.561 3.228 1.00 77.44 95 LEU A O 1
ATOM 657 N N . VAL A 1 96 ? 8.763 2.065 4.103 1.00 76.62 96 VAL A N 1
ATOM 658 C CA . VAL A 1 96 ? 9.194 3.193 3.257 1.00 76.62 96 VAL A CA 1
ATOM 659 C C . VAL A 1 96 ? 10.669 3.522 3.475 1.00 76.62 96 VAL A C 1
ATOM 661 O O . VAL A 1 96 ? 11.406 3.732 2.504 1.00 76.62 96 VAL A O 1
ATOM 664 N N . LEU A 1 97 ? 11.123 3.531 4.730 1.00 84.19 97 LEU A N 1
ATOM 665 C CA . LEU A 1 97 ? 12.527 3.777 5.057 1.00 84.19 97 LEU A CA 1
ATOM 666 C C . LEU A 1 97 ? 13.431 2.661 4.516 1.00 84.19 97 LEU A C 1
ATOM 668 O O . LEU A 1 97 ? 14.440 2.947 3.869 1.00 84.19 97 LEU A O 1
ATOM 672 N N . ALA A 1 98 ? 13.046 1.396 4.698 1.00 77.44 98 ALA A N 1
ATOM 673 C CA . ALA A 1 98 ? 13.804 0.251 4.198 1.00 77.44 98 ALA A CA 1
ATOM 674 C C . ALA A 1 98 ? 13.940 0.274 2.666 1.00 77.44 98 ALA A C 1
ATOM 676 O O . ALA A 1 98 ? 15.038 0.094 2.134 1.00 77.44 98 ALA A O 1
ATOM 677 N N . ILE A 1 99 ? 12.853 0.557 1.945 1.00 76.31 99 ILE A N 1
ATOM 678 C CA . ILE A 1 99 ? 12.868 0.642 0.477 1.00 76.31 99 ILE A CA 1
ATOM 679 C C . ILE A 1 99 ? 13.746 1.804 0.002 1.00 76.31 99 ILE A C 1
ATOM 681 O O . ILE A 1 99 ? 14.525 1.639 -0.942 1.00 76.31 99 ILE A O 1
ATOM 685 N N . SER A 1 100 ? 13.673 2.951 0.684 1.00 78.94 100 SER A N 1
ATOM 686 C CA . SER A 1 100 ? 14.481 4.132 0.358 1.00 78.94 100 SER A CA 1
ATOM 687 C C . SER A 1 100 ? 15.982 3.855 0.466 1.00 78.94 100 SER A C 1
ATOM 689 O O . SER A 1 100 ? 16.756 4.316 -0.376 1.00 78.94 100 SER A O 1
ATOM 691 N N . PHE A 1 101 ? 16.398 3.062 1.457 1.00 85.44 101 PHE A N 1
ATOM 692 C CA . PHE A 1 101 ? 17.800 2.678 1.620 1.00 85.44 101 PHE A CA 1
ATOM 693 C C . PHE A 1 101 ? 18.244 1.573 0.660 1.00 85.44 101 PHE A C 1
ATOM 695 O O . PHE A 1 101 ? 19.382 1.605 0.195 1.00 85.44 101 PHE A O 1
ATOM 702 N N . MET A 1 102 ? 17.371 0.619 0.326 1.00 75.50 102 MET A N 1
ATOM 703 C CA . MET A 1 102 ? 17.774 -0.549 -0.466 1.00 75.50 102 MET A CA 1
ATOM 704 C C . MET A 1 102 ? 17.698 -0.360 -1.987 1.00 75.50 102 MET A C 1
ATOM 706 O O . MET A 1 102 ? 18.327 -1.133 -2.707 1.00 75.50 102 MET A O 1
ATOM 710 N N . ARG A 1 103 ? 16.975 0.649 -2.503 1.00 78.06 103 ARG A N 1
ATOM 711 C CA . ARG A 1 103 ? 16.881 0.969 -3.952 1.00 78.06 103 ARG A CA 1
ATOM 712 C C . ARG A 1 103 ? 16.629 -0.255 -4.858 1.00 78.06 103 ARG A C 1
ATOM 714 O O . ARG A 1 103 ? 17.128 -0.340 -5.981 1.00 78.06 103 ARG A O 1
ATOM 721 N N . ILE A 1 104 ? 15.849 -1.223 -4.379 1.00 75.75 104 ILE A N 1
ATOM 722 C CA . ILE A 1 104 ? 15.576 -2.471 -5.101 1.00 75.75 104 ILE A CA 1
ATOM 723 C C . ILE A 1 104 ? 14.550 -2.207 -6.209 1.00 75.75 104 ILE A C 1
ATOM 725 O O . ILE A 1 104 ? 13.441 -1.761 -5.940 1.00 75.75 104 ILE A O 1
ATOM 729 N N . THR A 1 105 ? 14.898 -2.540 -7.457 1.00 78.56 105 THR A N 1
ATOM 730 C CA . THR A 1 105 ? 14.024 -2.364 -8.641 1.00 78.56 105 THR A CA 1
ATOM 731 C C . THR A 1 105 ? 13.450 -3.704 -9.128 1.00 78.56 105 THR A C 1
ATOM 733 O O . THR A 1 105 ? 13.320 -3.961 -10.321 1.00 78.56 105 THR A O 1
ATOM 736 N N . ASN A 1 106 ? 13.149 -4.618 -8.201 1.00 84.69 106 ASN A N 1
ATOM 737 C CA . ASN A 1 106 ? 12.557 -5.913 -8.534 1.00 84.69 106 ASN A CA 1
ATOM 738 C C . ASN A 1 106 ? 11.017 -5.789 -8.582 1.00 84.69 106 ASN A C 1
ATOM 740 O O . ASN A 1 106 ? 10.428 -5.357 -7.587 1.00 84.69 106 ASN A O 1
ATOM 744 N N . PRO A 1 107 ? 10.343 -6.190 -9.680 1.00 83.62 107 PRO A N 1
ATOM 745 C CA . PRO A 1 107 ? 8.887 -6.084 -9.811 1.00 83.62 107 PRO A CA 1
ATOM 746 C C . PRO A 1 107 ? 8.110 -6.813 -8.705 1.00 83.62 107 PRO A C 1
ATOM 748 O O . PRO A 1 107 ? 7.064 -6.326 -8.281 1.00 83.62 107 PRO A O 1
ATOM 751 N N . PHE A 1 108 ? 8.626 -7.930 -8.185 1.00 88.19 108 PHE A N 1
ATOM 752 C CA . PHE A 1 108 ? 7.985 -8.657 -7.084 1.00 88.19 108 PHE A CA 1
ATOM 753 C C . PHE A 1 108 ? 8.019 -7.866 -5.775 1.00 88.19 108 PHE A C 1
ATOM 755 O O . PHE A 1 108 ? 7.035 -7.837 -5.040 1.00 88.19 108 PHE A O 1
ATOM 762 N N . VAL A 1 109 ? 9.132 -7.181 -5.506 1.00 85.00 109 VAL A N 1
ATOM 763 C CA . VAL A 1 109 ? 9.291 -6.344 -4.308 1.00 85.00 109 VAL A CA 1
ATOM 764 C C . VAL A 1 109 ? 8.365 -5.132 -4.382 1.00 85.00 109 VAL A C 1
ATOM 766 O O . VAL A 1 109 ? 7.720 -4.792 -3.395 1.00 85.00 109 VAL A O 1
ATOM 769 N N . ILE A 1 110 ? 8.230 -4.531 -5.567 1.00 86.75 110 ILE A N 1
ATOM 770 C CA . ILE A 1 110 ? 7.295 -3.422 -5.803 1.00 86.75 110 ILE A CA 1
ATOM 771 C C . ILE A 1 110 ? 5.840 -3.881 -5.600 1.00 86.75 110 ILE A C 1
ATOM 773 O O . ILE A 1 110 ? 5.055 -3.172 -4.975 1.00 86.75 110 ILE A O 1
ATOM 777 N N . GLY A 1 111 ? 5.482 -5.081 -6.067 1.00 90.00 111 GLY A N 1
ATOM 778 C CA . GLY A 1 111 ? 4.158 -5.664 -5.829 1.00 90.00 111 GLY A CA 1
ATOM 779 C C . GLY A 1 111 ? 3.878 -5.934 -4.346 1.00 90.00 111 GLY A C 1
ATOM 780 O O . GLY A 1 111 ? 2.805 -5.595 -3.852 1.00 90.00 111 GLY A O 1
ATOM 781 N N . ALA A 1 112 ? 4.851 -6.479 -3.611 1.00 88.06 112 ALA A N 1
ATOM 782 C CA . ALA A 1 112 ? 4.729 -6.685 -2.166 1.00 88.06 112 ALA A CA 1
ATOM 783 C C . ALA A 1 112 ? 4.558 -5.356 -1.415 1.00 88.06 112 ALA A C 1
ATOM 785 O O . ALA A 1 112 ? 3.707 -5.250 -0.531 1.00 88.06 112 ALA A O 1
ATOM 786 N N . TYR A 1 113 ? 5.310 -4.324 -1.812 1.00 86.12 113 TYR A N 1
ATOM 787 C CA . TYR A 1 113 ? 5.134 -2.976 -1.280 1.00 86.12 113 TYR A CA 1
ATOM 788 C C . TYR A 1 113 ? 3.717 -2.445 -1.529 1.00 86.12 113 TYR A C 1
ATOM 790 O O . TYR A 1 113 ? 3.082 -1.975 -0.590 1.00 86.12 113 TYR A O 1
ATOM 798 N N . ALA A 1 114 ? 3.191 -2.577 -2.751 1.00 90.38 114 ALA A N 1
ATOM 799 C CA . ALA A 1 114 ? 1.831 -2.149 -3.088 1.00 90.38 114 ALA A CA 1
ATOM 800 C C . ALA A 1 114 ? 0.766 -2.823 -2.201 1.00 90.38 114 ALA A C 1
ATOM 802 O O . ALA A 1 114 ? -0.148 -2.158 -1.713 1.00 90.38 114 ALA A O 1
ATOM 803 N N . VAL A 1 115 ? 0.915 -4.123 -1.925 1.00 90.88 115 VAL A N 1
ATOM 804 C CA . VAL A 1 115 ? 0.019 -4.861 -1.020 1.00 90.88 115 VAL A CA 1
ATOM 805 C C . VAL A 1 115 ? 0.046 -4.268 0.385 1.00 90.88 115 VAL A C 1
ATOM 807 O O . VAL A 1 115 ? -1.013 -3.917 0.910 1.00 90.88 115 VAL A O 1
ATOM 810 N N . VAL A 1 116 ? 1.236 -4.130 0.979 1.00 88.00 116 VAL A N 1
ATOM 811 C CA . VAL A 1 116 ? 1.381 -3.616 2.350 1.00 88.00 116 VAL A CA 1
ATOM 812 C C . VAL A 1 116 ? 0.894 -2.172 2.448 1.00 88.00 116 VAL A C 1
ATOM 814 O O . VAL A 1 116 ? 0.194 -1.816 3.397 1.00 88.00 116 VAL A O 1
ATOM 817 N N . GLN A 1 117 ? 1.200 -1.354 1.442 1.00 89.00 117 GLN A N 1
ATOM 818 C CA . GLN A 1 117 ? 0.771 0.036 1.399 1.00 89.00 117 GLN A CA 1
ATOM 819 C C . GLN A 1 117 ? -0.752 0.156 1.300 1.00 89.00 117 GLN A C 1
ATOM 821 O O . GLN A 1 117 ? -1.345 0.981 1.993 1.00 89.00 117 GLN A O 1
ATOM 826 N N . GLY A 1 118 ? -1.399 -0.686 0.493 1.00 90.19 118 GLY A N 1
ATOM 827 C CA . GLY A 1 118 ? -2.856 -0.723 0.423 1.00 90.19 118 GLY A CA 1
ATOM 828 C C . GLY A 1 118 ? -3.487 -1.120 1.756 1.00 90.19 118 GLY A C 1
ATOM 829 O O . GLY A 1 118 ? -4.418 -0.456 2.200 1.00 90.19 118 GLY A O 1
ATOM 830 N N . VAL A 1 119 ? -2.928 -2.109 2.464 1.00 88.12 119 VAL A N 1
ATOM 831 C CA . VAL A 1 119 ? -3.404 -2.485 3.809 1.00 88.12 119 VAL A CA 1
ATOM 832 C C . VAL A 1 119 ? -3.331 -1.304 4.780 1.00 88.12 119 VAL A C 1
ATOM 834 O O . VAL A 1 119 ? -4.316 -1.025 5.461 1.00 88.12 119 VAL A O 1
ATOM 837 N N . PHE A 1 120 ? -2.212 -0.571 4.811 1.00 87.25 120 PHE A N 1
ATOM 838 C CA . PHE A 1 120 ? -2.084 0.634 5.640 1.00 87.25 120 PHE A CA 1
ATOM 839 C C . PHE A 1 120 ? -3.159 1.678 5.311 1.00 87.25 120 PHE A C 1
ATOM 841 O O . PHE A 1 120 ? -3.820 2.187 6.215 1.00 87.25 120 PHE A O 1
ATOM 848 N N . LEU A 1 121 ? -3.374 1.956 4.022 1.00 88.69 121 LEU A N 1
ATOM 849 C CA . LEU A 1 121 ? -4.388 2.915 3.584 1.00 88.69 121 LEU A CA 1
ATOM 850 C C . LEU A 1 121 ? -5.804 2.466 3.967 1.00 88.69 121 LEU A C 1
ATOM 852 O O . LEU A 1 121 ? -6.559 3.275 4.491 1.00 88.69 121 LEU A O 1
ATOM 856 N N . GLY A 1 122 ? -6.149 1.189 3.779 1.00 90.06 122 GLY A N 1
ATOM 857 C 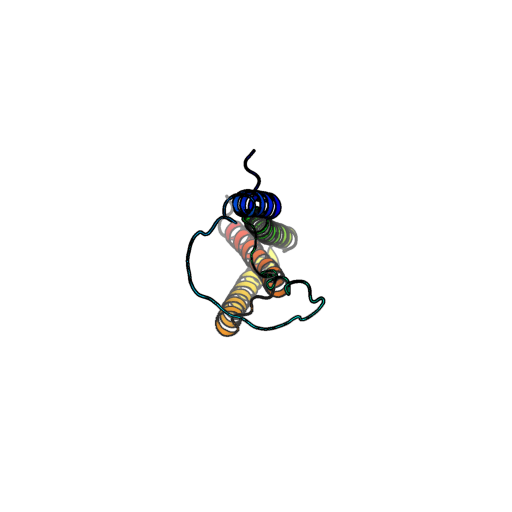CA . GLY A 1 122 ? -7.469 0.654 4.133 1.00 90.06 122 GLY A CA 1
ATOM 858 C C . GLY A 1 122 ? -7.766 0.717 5.634 1.00 90.06 122 GLY A C 1
ATOM 859 O O . GLY A 1 122 ? -8.855 1.131 6.033 1.00 90.06 122 GLY A O 1
ATOM 860 N N . ILE A 1 123 ? -6.783 0.369 6.472 1.00 88.38 123 ILE A N 1
ATOM 861 C CA . ILE A 1 123 ? -6.892 0.505 7.934 1.00 88.38 123 ILE A CA 1
ATOM 862 C C . ILE A 1 123 ? -7.029 1.982 8.319 1.00 88.38 123 ILE A C 1
ATOM 864 O O . ILE A 1 123 ? -7.883 2.327 9.134 1.00 88.38 123 ILE A O 1
ATOM 868 N N . GLY A 1 124 ? -6.218 2.856 7.713 1.00 86.12 124 GLY A N 1
ATOM 869 C CA . GLY A 1 124 ? -6.276 4.299 7.928 1.00 86.12 124 GLY A CA 1
ATOM 870 C C . GLY A 1 124 ? -7.634 4.893 7.589 1.00 86.12 124 GLY A C 1
ATOM 871 O O . GLY A 1 124 ? -8.201 5.619 8.402 1.00 86.12 124 GLY A O 1
ATOM 872 N N . SER A 1 125 ? -8.201 4.544 6.437 1.00 87.62 125 SER A N 1
ATOM 873 C CA . SER A 1 125 ? -9.524 5.032 6.058 1.00 87.62 125 SER A CA 1
ATOM 874 C C . SER A 1 125 ? -10.609 4.576 7.036 1.00 87.62 125 SER A C 1
ATOM 876 O O . SER A 1 125 ? -11.422 5.393 7.460 1.00 87.62 125 SER A O 1
ATOM 878 N N . LYS A 1 126 ? -10.569 3.316 7.489 1.00 86.25 126 LYS A N 1
ATOM 879 C CA . LYS A 1 126 ? -11.506 2.815 8.504 1.00 86.25 126 LYS A CA 1
ATOM 880 C C . LYS A 1 126 ? -11.333 3.486 9.872 1.00 86.25 126 LYS A C 1
ATOM 882 O O . LYS A 1 126 ? -12.303 3.657 10.602 1.00 86.25 126 LYS A O 1
ATOM 887 N N . PHE A 1 127 ? -10.109 3.866 10.230 1.00 86.06 127 PHE A N 1
ATOM 888 C CA . PHE A 1 127 ? -9.833 4.609 11.459 1.00 86.06 127 PHE A CA 1
ATOM 889 C C . PHE A 1 127 ? -10.460 6.004 11.441 1.00 86.06 127 PHE A C 1
ATOM 891 O O . PHE A 1 127 ? -11.081 6.401 12.426 1.00 86.06 127 PHE A O 1
ATOM 898 N N . PHE A 1 128 ? -10.361 6.722 10.320 1.00 84.50 128 PHE A N 1
ATOM 899 C CA . PHE A 1 128 ? -11.027 8.018 10.175 1.00 84.50 128 PHE A CA 1
ATOM 900 C C . PHE A 1 128 ? -12.551 7.896 10.170 1.00 84.50 128 PHE A C 1
ATOM 902 O O . PHE A 1 128 ? -13.201 8.704 10.825 1.00 84.50 128 PHE A O 1
ATOM 909 N N . GLU A 1 129 ? -13.104 6.866 9.527 1.00 86.50 129 GLU A N 1
ATOM 910 C CA . GLU A 1 129 ? -14.541 6.558 9.575 1.00 86.50 129 GLU A CA 1
ATOM 911 C C . GLU A 1 129 ? -15.032 6.338 11.017 1.00 86.50 129 GLU A C 1
ATOM 913 O O . GLU A 1 129 ? -16.061 6.865 11.426 1.00 86.50 129 GLU A O 1
ATOM 918 N N . ALA A 1 130 ? -14.266 5.601 11.829 1.00 84.81 130 ALA A N 1
ATOM 919 C CA . ALA A 1 130 ? -14.615 5.352 13.228 1.00 84.81 130 ALA A CA 1
ATOM 920 C C . ALA A 1 130 ? -14.548 6.616 14.111 1.00 84.81 130 ALA A C 1
ATOM 922 O O . ALA A 1 130 ? -15.255 6.699 15.115 1.00 84.81 130 ALA A O 1
ATOM 923 N N . LEU A 1 131 ? -13.693 7.585 13.762 1.00 82.75 131 LEU A N 1
ATOM 924 C CA . LEU A 1 131 ? -13.547 8.861 14.475 1.00 82.75 131 LEU A CA 1
ATOM 925 C C . LEU A 1 131 ? -14.577 9.910 14.046 1.00 82.75 131 LEU A C 1
ATOM 927 O O . LEU A 1 131 ? -15.037 10.690 14.879 1.00 82.75 131 LEU A O 1
ATOM 931 N N . PHE A 1 132 ? -14.913 9.943 12.758 1.00 83.56 132 PHE A N 1
ATOM 932 C CA . PHE A 1 132 ? -15.819 10.913 12.149 1.00 83.56 132 PHE A CA 1
ATOM 933 C C . PHE A 1 132 ? -16.878 10.190 11.305 1.00 83.56 132 PHE A C 1
ATOM 935 O O . PHE A 1 132 ? -16.817 10.254 10.079 1.00 83.56 132 PHE A O 1
ATOM 942 N N . PRO A 1 133 ? -17.844 9.502 11.937 1.00 71.94 133 PRO A N 1
ATOM 943 C CA . PRO A 1 133 ? -18.914 8.832 11.204 1.00 71.94 133 PRO A CA 1
ATOM 944 C C . PRO A 1 133 ? -19.795 9.875 10.496 1.00 71.94 133 PRO A C 1
ATOM 946 O O . PRO A 1 133 ? -20.350 10.758 11.159 1.00 71.94 133 PRO A O 1
ATOM 949 N N . GLY A 1 134 ? -19.908 9.791 9.165 1.00 58.06 134 GLY A N 1
ATOM 950 C CA . GLY A 1 134 ? -20.638 10.755 8.331 1.00 58.06 134 GLY A CA 1
ATOM 951 C C . GLY A 1 134 ? -21.068 10.202 6.982 1.00 58.06 134 GLY A C 1
ATOM 952 O O . GLY A 1 134 ? -20.180 9.782 6.214 1.00 58.06 134 GLY A O 1
#

pLDDT: mean 73.47, std 18.41, range [31.5, 96.81]

Foldseek 3Di:
DDDLDVVVVVVVVVVVVVPPPDDPDDDDDDDDDDDDDDPDPPPPPPPDDTPVNVVVLVVVLVVLLQVLLVVLLVPDDLVCLVVQLVVLVVVLVVLVVVCVVPVDPDSVSSSVNSNSNSNNNSSVVNSVCSVDVD

Secondary structure (DSSP, 8-state):
-----HHHHHHHHHHHHTT------------------PPPPPPP-TT---HHHHHHHHHHHHHHHHHHHHHHHHHS-GGGHHHHHHHHHHHHHHHHHHHHHH----HHHHHHHHHHHHHHHHHHHHHHHHHS--